Protein AF-A0A0G1IYE6-F1 (afdb_monomer_lite)

pLDDT: mean 81.84, std 14.16, range [38.88, 94.56]

Secondary structure (DSSP, 8-state):
----EEEEETTTTEEEEE--SSSHHHHHHHHHHHHHHHHHHHHHHHHHHHHHHHHHHHHTT------

Radius of gyration: 20.87 Å; chains: 1; bounding box: 44×38×56 Å

Foldseek 3Di:
DPQKDWDADVVVRDIFIFDPDPHVVVSVVVRVVVVVVVVVVVVVVVVVVVVVVVVCVVVVVPPDDDD

Structure (mmCIF, N/CA/C/O backbone):
data_AF-A0A0G1IYE6-F1
#
_entry.id   AF-A0A0G1IYE6-F1
#
loop_
_atom_site.group_PDB
_atom_site.id
_atom_site.type_symbol
_atom_site.label_atom_id
_atom_site.label_alt_id
_atom_site.label_comp_id
_atom_site.label_asym_id
_atom_site.label_entity_id
_atom_site.label_seq_id
_atom_site.pdbx_PDB_ins_code
_atom_site.Cartn_x
_atom_site.Cartn_y
_atom_site.Cartn_z
_atom_site.occupancy
_atom_site.B_iso_or_equiv
_atom_site.auth_seq_id
_atom_site.auth_comp_id
_atom_site.auth_asym_id
_atom_site.auth_atom_id
_atom_site.pdbx_PDB_model_num
ATOM 1 N N . THR A 1 1 ? 4.024 -8.440 -24.114 1.00 57.31 1 THR A N 1
ATOM 2 C CA . THR A 1 1 ? 4.650 -7.543 -23.118 1.00 57.31 1 THR A CA 1
ATOM 3 C C . THR A 1 1 ? 3.867 -7.630 -21.823 1.00 57.31 1 THR A C 1
ATOM 5 O O . THR A 1 1 ? 2.741 -7.161 -21.796 1.00 57.31 1 THR A O 1
ATOM 8 N N . TYR A 1 2 ? 4.402 -8.284 -20.787 1.00 65.19 2 TYR A N 1
ATOM 9 C CA . TYR A 1 2 ? 3.692 -8.571 -19.525 1.00 65.19 2 TYR A CA 1
ATOM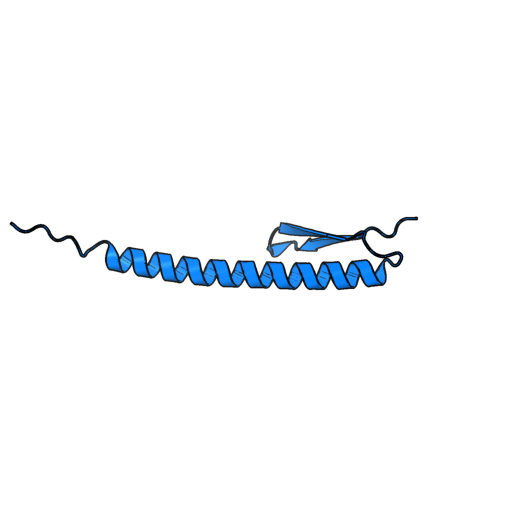 10 C C . TYR A 1 2 ? 4.353 -7.857 -18.329 1.00 65.19 2 TYR A C 1
ATOM 12 O O . TYR A 1 2 ? 4.809 -8.496 -17.381 1.00 65.19 2 TYR A O 1
ATOM 20 N N . SER A 1 3 ? 4.483 -6.527 -18.390 1.00 78.19 3 SER A N 1
ATOM 21 C CA . SER A 1 3 ? 5.184 -5.752 -17.352 1.00 78.19 3 SER A CA 1
ATOM 22 C C . SER A 1 3 ? 4.314 -5.364 -16.150 1.00 78.19 3 SER A C 1
ATOM 24 O O . SER A 1 3 ? 4.863 -4.933 -15.136 1.00 78.19 3 SER A O 1
ATOM 26 N N . ALA A 1 4 ? 2.989 -5.528 -16.227 1.00 86.12 4 ALA A N 1
ATOM 27 C CA . ALA A 1 4 ? 2.064 -5.164 -15.154 1.00 86.12 4 ALA A CA 1
ATOM 28 C C . ALA A 1 4 ? 2.252 -6.038 -13.900 1.00 86.12 4 ALA A C 1
ATOM 30 O O . ALA A 1 4 ? 2.361 -7.261 -13.992 1.00 86.12 4 ALA A O 1
ATOM 31 N N . ILE A 1 5 ? 2.257 -5.406 -12.724 1.00 88.00 5 ILE A N 1
ATOM 32 C CA . ILE A 1 5 ? 2.384 -6.067 -11.420 1.00 88.00 5 ILE A CA 1
ATOM 33 C C . ILE A 1 5 ? 1.231 -5.668 -10.514 1.00 88.00 5 ILE A C 1
ATOM 35 O O . ILE A 1 5 ? 0.874 -4.496 -10.408 1.00 88.00 5 ILE A O 1
ATOM 39 N N . ARG A 1 6 ? 0.704 -6.660 -9.797 1.00 91.38 6 ARG A N 1
ATOM 40 C CA . ARG A 1 6 ? -0.264 -6.491 -8.716 1.00 91.38 6 ARG A CA 1
ATOM 41 C C . ARG A 1 6 ? 0.356 -6.964 -7.407 1.00 91.38 6 ARG A C 1
ATOM 43 O O . ARG A 1 6 ? 0.850 -8.085 -7.323 1.00 91.38 6 ARG A O 1
ATOM 50 N N . VAL A 1 7 ? 0.297 -6.121 -6.384 1.00 91.69 7 VAL A N 1
ATOM 51 C CA . VAL A 1 7 ? 0.734 -6.427 -5.019 1.00 91.69 7 VAL A CA 1
ATOM 52 C C . VAL A 1 7 ? -0.471 -6.324 -4.092 1.00 91.69 7 VAL A C 1
ATOM 54 O O . VAL A 1 7 ? -1.224 -5.353 -4.153 1.00 91.69 7 VAL A O 1
ATOM 57 N N . VAL A 1 8 ? -0.654 -7.327 -3.235 1.00 93.69 8 VAL A N 1
ATOM 58 C CA . VAL A 1 8 ? -1.728 -7.369 -2.236 1.00 93.69 8 VAL A CA 1
ATOM 59 C C . VAL A 1 8 ? -1.107 -7.472 -0.852 1.00 93.69 8 VAL A C 1
ATOM 61 O O . VAL A 1 8 ? -0.294 -8.356 -0.591 1.00 93.69 8 VAL A O 1
ATOM 64 N N . HIS A 1 9 ? -1.500 -6.573 0.041 1.00 93.56 9 HIS A N 1
ATOM 65 C CA . HIS A 1 9 ? -1.155 -6.644 1.450 1.00 93.56 9 HIS A CA 1
ATOM 66 C C . HIS A 1 9 ? -2.248 -7.397 2.202 1.00 93.56 9 HIS A C 1
ATOM 68 O O . HIS A 1 9 ? -3.313 -6.847 2.474 1.00 93.56 9 HIS A O 1
ATOM 74 N N . ILE A 1 10 ? -1.971 -8.655 2.538 1.00 92.62 10 ILE A N 1
ATOM 75 C CA . ILE A 1 10 ? -2.914 -9.570 3.197 1.00 92.62 10 ILE A CA 1
ATOM 76 C C . ILE A 1 10 ? -3.481 -8.990 4.511 1.00 92.62 10 ILE A C 1
ATOM 78 O O . ILE A 1 10 ? -4.700 -9.000 4.660 1.00 92.62 10 ILE A O 1
ATOM 82 N N . PRO A 1 11 ? -2.674 -8.407 5.426 1.00 89.69 11 PRO A N 1
ATOM 83 C CA . PRO A 1 11 ? -3.187 -7.939 6.719 1.00 89.69 11 PRO A CA 1
ATOM 84 C C . PRO A 1 11 ? -4.193 -6.788 6.626 1.00 89.69 11 PRO A C 1
ATOM 86 O O . PRO A 1 11 ? -5.071 -6.668 7.472 1.00 89.69 11 PRO A O 1
ATOM 89 N N . SER A 1 12 ? -4.043 -5.904 5.634 1.00 89.81 12 SER A N 1
ATOM 90 C CA . SER A 1 12 ? -4.911 -4.726 5.478 1.00 89.81 12 SER A CA 1
ATOM 91 C C . SER A 1 12 ? -5.889 -4.833 4.308 1.00 89.81 12 SER A C 1
ATOM 93 O O . SER A 1 12 ? -6.693 -3.926 4.113 1.00 89.81 12 SER A O 1
ATOM 95 N N . GLY A 1 13 ? -5.791 -5.887 3.493 1.00 91.50 13 GLY A N 1
ATOM 96 C CA . GLY A 1 13 ? -6.559 -6.052 2.257 1.00 91.50 13 GLY A CA 1
ATOM 97 C C . GLY A 1 13 ? -6.197 -5.065 1.137 1.00 91.50 13 GLY A C 1
ATOM 98 O O . GLY A 1 13 ? -6.848 -5.055 0.092 1.00 91.50 13 GLY A O 1
ATOM 99 N N . LEU A 1 14 ? -5.172 -4.220 1.311 1.00 92.44 14 LEU A N 1
ATOM 100 C CA . LEU A 1 14 ? -4.823 -3.203 0.319 1.00 92.44 14 LEU A CA 1
ATOM 101 C C . LEU A 1 14 ? -4.219 -3.840 -0.931 1.00 92.44 14 LEU A C 1
ATOM 103 O O . LEU A 1 14 ? -3.218 -4.549 -0.865 1.00 92.44 14 LEU A O 1
ATOM 107 N N . THR A 1 15 ? -4.796 -3.524 -2.087 1.00 93.56 15 THR A N 1
ATOM 108 C CA . THR A 1 15 ? -4.275 -3.929 -3.394 1.00 93.56 15 THR A CA 1
ATOM 109 C C . THR A 1 15 ? -3.704 -2.716 -4.127 1.00 93.56 15 THR A C 1
ATOM 111 O O . THR A 1 15 ? -4.342 -1.664 -4.194 1.00 93.56 15 THR A O 1
ATOM 114 N N . VAL A 1 16 ? -2.506 -2.867 -4.689 1.00 93.12 16 VAL A N 1
ATOM 115 C CA . VAL A 1 16 ? -1.836 -1.871 -5.533 1.00 93.12 16 VAL A CA 1
ATOM 116 C C . VAL A 1 16 ? -1.458 -2.529 -6.856 1.00 93.12 16 VAL A C 1
ATOM 118 O O . VAL A 1 1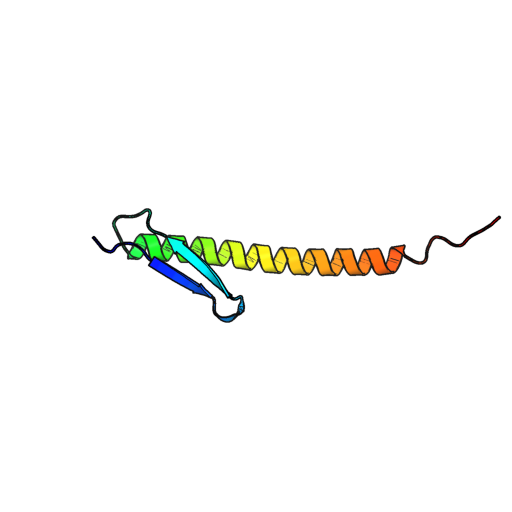6 ? -0.974 -3.659 -6.876 1.00 93.12 16 VAL A O 1
ATOM 121 N N . ILE A 1 17 ? -1.700 -1.829 -7.962 1.00 91.44 17 ILE A N 1
ATOM 122 C CA . ILE A 1 17 ? -1.397 -2.290 -9.318 1.00 91.44 17 ILE A CA 1
ATOM 123 C C . ILE A 1 17 ? -0.522 -1.225 -9.980 1.00 91.44 17 ILE A C 1
ATOM 125 O O . ILE A 1 17 ? -0.849 -0.043 -9.900 1.00 91.44 17 ILE A O 1
ATOM 129 N N . CYS A 1 18 ? 0.574 -1.639 -10.616 1.00 89.81 18 CYS A N 1
ATOM 130 C CA . CYS A 1 18 ? 1.470 -0.766 -11.374 1.00 89.81 18 CYS A CA 1
ATOM 131 C C . CYS A 1 18 ? 1.756 -1.372 -12.755 1.00 89.81 18 CYS A C 1
ATOM 133 O O . CYS A 1 18 ? 2.162 -2.533 -12.849 1.00 89.81 18 CYS A O 1
ATOM 135 N N . GLN A 1 19 ? 1.567 -0.578 -13.812 1.00 87.38 19 GLN A N 1
ATOM 136 C CA . GLN A 1 19 ? 1.809 -0.959 -15.213 1.00 87.38 19 GLN A CA 1
ATOM 137 C C . GLN A 1 19 ? 2.660 0.076 -15.976 1.00 87.38 19 GLN A C 1
ATOM 139 O O . GLN A 1 19 ? 2.952 -0.113 -17.152 1.00 87.38 19 GLN A O 1
ATOM 144 N N . ASP A 1 20 ? 3.097 1.146 -15.313 1.00 78.94 20 ASP A N 1
ATOM 145 C CA . ASP A 1 20 ? 3.680 2.313 -15.985 1.00 78.94 20 ASP A CA 1
ATOM 146 C C . ASP A 1 20 ? 5.018 2.017 -16.674 1.00 78.94 20 ASP A C 1
ATOM 148 O O . ASP A 1 20 ? 5.325 2.591 -17.716 1.00 78.94 20 ASP A O 1
ATOM 152 N N . GLU A 1 21 ? 5.827 1.118 -16.110 1.00 82.88 21 GLU A N 1
ATOM 153 C CA . GLU A 1 21 ? 7.182 0.866 -16.596 1.00 82.88 21 GLU A CA 1
ATOM 154 C C . GLU A 1 21 ? 7.273 -0.350 -17.520 1.00 82.88 21 GLU A C 1
ATOM 156 O O . GLU A 1 21 ? 6.519 -1.330 -17.423 1.00 82.88 21 GLU A O 1
ATOM 161 N N . ARG A 1 22 ? 8.291 -0.323 -18.390 1.00 80.81 22 ARG A N 1
ATOM 162 C CA . ARG A 1 22 ? 8.651 -1.458 -19.256 1.00 80.81 22 ARG A CA 1
ATOM 163 C C . ARG A 1 22 ? 9.199 -2.644 -18.456 1.00 80.81 22 ARG A C 1
ATOM 165 O O . ARG A 1 22 ? 9.067 -3.782 -18.901 1.00 80.81 22 ARG A O 1
ATOM 172 N N . SER A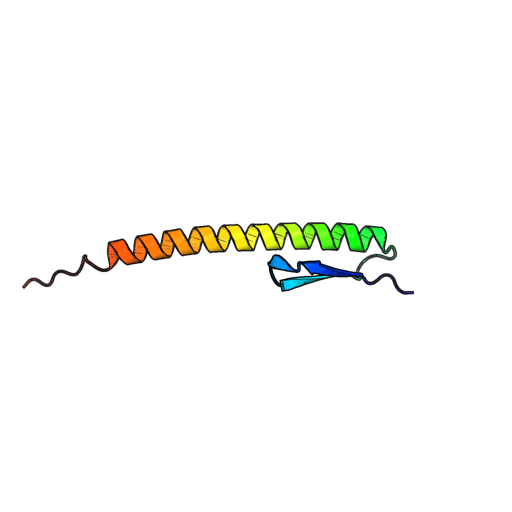 1 23 ? 9.794 -2.393 -17.286 1.00 86.50 23 SER A N 1
ATOM 173 C CA . SER A 1 23 ? 10.388 -3.423 -16.429 1.00 86.50 23 SER A CA 1
ATOM 174 C C . SER A 1 23 ? 9.490 -3.796 -15.252 1.00 86.50 23 SER A C 1
ATOM 176 O O . SER A 1 23 ? 9.055 -2.942 -14.478 1.00 86.50 23 SER A O 1
ATOM 178 N N . GLN A 1 24 ? 9.312 -5.104 -15.041 1.00 84.31 24 GLN A N 1
ATOM 179 C CA . GLN A 1 24 ? 8.665 -5.639 -13.842 1.00 84.31 24 GLN A CA 1
ATOM 180 C C . GLN A 1 24 ? 9.363 -5.180 -12.551 1.00 84.31 24 GLN A C 1
ATOM 182 O O . GLN A 1 24 ? 8.699 -4.856 -11.573 1.00 84.31 24 GLN A O 1
ATOM 187 N N . LYS A 1 25 ? 10.698 -5.090 -12.516 1.00 89.75 25 LYS A N 1
ATOM 188 C CA . LYS A 1 25 ? 11.401 -4.700 -11.282 1.00 89.75 25 LYS A CA 1
ATOM 189 C C . LYS A 1 25 ? 11.028 -3.281 -10.839 1.00 89.75 25 LYS A C 1
ATOM 191 O O . LYS A 1 25 ? 10.719 -3.068 -9.670 1.00 89.75 25 LYS A O 1
ATOM 196 N N . GLN A 1 26 ? 10.967 -2.349 -11.788 1.00 88.94 26 GLN A N 1
ATOM 197 C CA . GLN A 1 26 ? 10.585 -0.962 -11.517 1.00 88.94 26 GLN A CA 1
ATOM 198 C C . GLN A 1 26 ? 9.114 -0.857 -11.092 1.00 88.94 26 GLN A C 1
ATOM 200 O O . GLN A 1 26 ? 8.800 -0.176 -10.116 1.00 88.94 26 GLN A O 1
ATOM 205 N N . ASN A 1 27 ? 8.217 -1.600 -11.751 1.00 89.81 27 ASN A N 1
ATOM 206 C CA . ASN A 1 27 ? 6.809 -1.664 -11.347 1.00 89.81 27 ASN A CA 1
ATOM 207 C C . ASN A 1 27 ? 6.641 -2.246 -9.934 1.00 89.81 27 ASN A C 1
ATOM 209 O O . ASN A 1 27 ? 5.802 -1.766 -9.173 1.00 89.81 27 ASN A O 1
ATOM 213 N N . LYS A 1 28 ? 7.468 -3.224 -9.538 1.00 89.38 28 LYS A N 1
ATOM 214 C CA . LYS A 1 28 ? 7.472 -3.780 -8.176 1.00 89.38 28 LYS A CA 1
ATOM 215 C C . LYS A 1 28 ? 7.919 -2.747 -7.143 1.00 89.38 28 LYS A C 1
ATOM 217 O O . LYS A 1 28 ? 7.263 -2.601 -6.116 1.00 89.38 28 LYS A O 1
ATOM 222 N N . GLU A 1 29 ? 9.011 -2.034 -7.402 1.00 92.50 29 GLU A N 1
ATOM 223 C CA . GLU A 1 29 ? 9.539 -1.010 -6.491 1.00 92.50 29 GLU A CA 1
ATOM 224 C C . GLU A 1 29 ? 8.532 0.130 -6.282 1.00 92.50 29 GLU A C 1
ATOM 226 O O . GLU A 1 29 ? 8.237 0.485 -5.137 1.00 92.50 29 GLU A O 1
ATOM 231 N N . LYS A 1 30 ? 7.913 0.625 -7.364 1.00 91.81 30 LYS A N 1
ATOM 232 C CA . LYS A 1 30 ? 6.839 1.627 -7.285 1.00 91.81 30 LYS A CA 1
ATOM 233 C C . LYS A 1 30 ? 5.617 1.106 -6.530 1.00 91.81 30 LYS A C 1
ATOM 235 O O . LYS A 1 30 ? 5.132 1.784 -5.625 1.00 91.81 30 LYS A O 1
ATOM 240 N N . ALA A 1 31 ? 5.150 -0.106 -6.840 1.00 92.50 31 ALA A N 1
ATOM 241 C CA . ALA A 1 31 ? 4.000 -0.700 -6.159 1.00 92.50 31 ALA A CA 1
ATOM 242 C C . ALA A 1 31 ? 4.240 -0.830 -4.647 1.00 92.50 31 ALA A C 1
ATOM 244 O O . ALA A 1 31 ? 3.353 -0.519 -3.852 1.00 92.50 31 ALA A O 1
ATOM 245 N N . LEU A 1 32 ? 5.449 -1.230 -4.239 1.00 93.25 32 LEU A N 1
ATOM 246 C CA . LEU A 1 32 ? 5.834 -1.318 -2.829 1.00 93.25 32 LEU A CA 1
ATOM 247 C C . LEU A 1 32 ? 5.917 0.059 -2.158 1.00 93.25 32 LEU A C 1
ATOM 249 O O . LEU A 1 32 ? 5.454 0.202 -1.027 1.00 93.25 32 LEU A O 1
ATOM 253 N N . ALA A 1 33 ? 6.464 1.072 -2.834 1.00 93.81 33 ALA A N 1
ATOM 254 C CA . ALA A 1 33 ? 6.518 2.437 -2.309 1.00 93.81 33 ALA A CA 1
ATOM 255 C C . ALA A 1 33 ? 5.110 3.011 -2.071 1.00 93.81 33 ALA A C 1
ATOM 257 O O . ALA A 1 33 ? 4.817 3.521 -0.986 1.00 93.81 33 ALA A O 1
ATOM 258 N N . VAL A 1 34 ? 4.210 2.846 -3.046 1.00 93.19 34 VAL A N 1
ATOM 259 C CA . VAL A 1 34 ? 2.802 3.256 -2.935 1.00 93.19 34 VAL A CA 1
ATOM 260 C C . VAL A 1 34 ? 2.099 2.491 -1.816 1.00 93.19 34 VAL A C 1
ATOM 262 O O . VAL A 1 34 ? 1.386 3.092 -1.011 1.00 93.19 34 VAL A O 1
ATOM 265 N N . LEU A 1 35 ? 2.318 1.177 -1.719 1.00 94.19 35 LEU A N 1
ATOM 266 C CA . LEU A 1 35 ? 1.720 0.352 -0.673 1.00 94.19 35 LEU A CA 1
ATOM 267 C C . LEU A 1 35 ? 2.146 0.809 0.729 1.00 94.19 35 LEU A C 1
ATOM 269 O O . LEU A 1 35 ? 1.289 0.959 1.599 1.00 94.19 35 LEU A O 1
ATOM 273 N N . ARG A 1 36 ? 3.440 1.091 0.939 1.00 93.94 36 ARG A N 1
ATOM 274 C CA . ARG A 1 36 ? 3.959 1.624 2.213 1.00 93.94 36 ARG A CA 1
ATOM 275 C C . ARG A 1 36 ? 3.318 2.962 2.572 1.00 93.94 36 ARG A C 1
ATOM 277 O O . ARG A 1 36 ? 2.870 3.130 3.701 1.00 93.94 36 ARG A O 1
ATOM 284 N N . SER A 1 37 ? 3.233 3.888 1.616 1.00 94.56 37 SER A N 1
ATOM 285 C CA . SER A 1 37 ? 2.602 5.196 1.835 1.00 94.56 37 SER A CA 1
ATOM 286 C C . SER A 1 37 ? 1.126 5.059 2.234 1.00 94.56 37 SER A C 1
ATOM 288 O O . SER A 1 37 ? 0.681 5.690 3.193 1.00 94.56 37 SER A O 1
ATOM 290 N N . ARG A 1 38 ? 0.379 4.166 1.569 1.00 93.06 38 ARG A N 1
ATOM 291 C CA . ARG A 1 38 ? -1.024 3.883 1.912 1.00 93.06 38 ARG A CA 1
ATOM 292 C C . ARG A 1 38 ? -1.178 3.262 3.297 1.00 93.06 38 ARG A C 1
ATOM 294 O O . ARG A 1 38 ? -2.075 3.665 4.029 1.00 93.06 38 ARG A O 1
ATOM 301 N N . LEU A 1 39 ? -0.319 2.308 3.660 1.00 92.75 39 LEU A N 1
ATOM 302 C CA . LEU A 1 39 ? -0.327 1.701 4.995 1.00 92.75 39 LEU A CA 1
ATOM 303 C C . LEU A 1 39 ? -0.082 2.745 6.082 1.00 92.75 39 LEU A C 1
ATOM 305 O O . LEU A 1 39 ? -0.844 2.815 7.043 1.00 92.75 39 LEU A O 1
ATOM 309 N N . PHE A 1 40 ? 0.915 3.603 5.877 1.00 93.38 40 PHE A N 1
ATOM 310 C CA . PHE A 1 40 ? 1.222 4.689 6.799 1.00 93.38 40 PHE A CA 1
ATOM 311 C C . PHE A 1 40 ? 0.049 5.666 6.947 1.00 93.38 40 PHE A C 1
ATOM 313 O O . PHE A 1 40 ? -0.349 6.001 8.061 1.00 93.38 40 PHE A O 1
ATOM 320 N N . ALA A 1 41 ? -0.562 6.088 5.836 1.00 92.12 41 ALA A N 1
ATOM 321 C CA . ALA A 1 41 ? -1.734 6.959 5.872 1.00 92.12 41 ALA A CA 1
ATOM 322 C C . ALA A 1 41 ? -2.915 6.317 6.625 1.00 92.12 41 ALA A C 1
ATOM 324 O O . ALA A 1 41 ? -3.631 7.001 7.355 1.00 92.12 41 ALA A O 1
ATOM 325 N N . LEU A 1 42 ? -3.104 5.003 6.480 1.00 91.25 42 LEU A N 1
ATOM 326 C CA . LEU A 1 42 ? -4.167 4.253 7.148 1.00 91.25 42 LEU A CA 1
ATOM 327 C C . LEU A 1 42 ? -3.957 4.213 8.668 1.00 91.25 42 LEU A C 1
ATOM 329 O O . LEU A 1 42 ? -4.896 4.469 9.420 1.00 91.25 42 LEU A O 1
ATOM 333 N N . GLU A 1 43 ? -2.731 3.962 9.121 1.00 89.75 43 GLU A N 1
ATOM 334 C CA . GLU A 1 43 ? -2.374 3.991 10.544 1.00 89.75 43 GLU A CA 1
ATOM 335 C C . GLU A 1 43 ? -2.529 5.396 11.147 1.00 89.75 43 GLU A C 1
ATOM 337 O O . GLU A 1 43 ? -3.150 5.567 12.198 1.00 89.75 43 GLU A O 1
ATOM 342 N N . GLN A 1 44 ? -2.058 6.424 10.439 1.00 92.50 44 GLN A N 1
ATOM 343 C CA . GLN A 1 44 ? -2.196 7.816 10.871 1.00 92.50 44 GLN A CA 1
ATOM 344 C C . GLN A 1 44 ? -3.663 8.249 10.966 1.00 92.50 44 GLN A C 1
ATOM 346 O O . GLN A 1 44 ? -4.045 8.936 11.918 1.00 92.50 44 GLN A O 1
ATOM 351 N N . ASN A 1 45 ? -4.501 7.825 10.017 1.00 89.75 45 ASN A N 1
ATOM 352 C CA . ASN A 1 45 ? -5.937 8.081 10.057 1.00 89.75 45 ASN A CA 1
ATOM 353 C C . ASN A 1 45 ? -6.615 7.364 11.226 1.00 89.75 45 ASN A C 1
ATOM 355 O O . ASN A 1 45 ? -7.424 7.993 11.904 1.00 89.75 45 ASN A O 1
ATOM 359 N N . LYS A 1 46 ? -6.258 6.104 11.514 1.00 88.69 46 LYS A N 1
ATOM 360 C CA . LYS A 1 46 ? -6.763 5.388 12.699 1.00 88.69 46 LYS A CA 1
ATOM 361 C C . LYS A 1 46 ? -6.418 6.131 13.987 1.00 88.69 46 LYS A C 1
ATOM 363 O O . LYS A 1 46 ? -7.313 6.472 14.752 1.00 88.69 46 LYS A O 1
ATOM 368 N N . ARG A 1 47 ? -5.149 6.507 14.164 1.00 88.25 47 ARG A N 1
ATOM 369 C CA . ARG A 1 47 ? -4.690 7.247 15.349 1.00 88.25 47 ARG A CA 1
ATOM 370 C C . ARG A 1 47 ? -5.369 8.612 15.497 1.00 88.25 47 ARG A C 1
ATOM 372 O O . ARG A 1 47 ? -5.624 9.066 16.612 1.00 88.25 47 ARG A O 1
ATOM 379 N N . ARG A 1 48 ? -5.649 9.296 14.382 1.00 88.56 48 ARG A N 1
ATOM 380 C CA . ARG A 1 48 ? -6.408 10.556 14.384 1.00 88.56 48 ARG A CA 1
ATOM 381 C C . ARG A 1 48 ? -7.865 10.324 14.782 1.00 88.56 48 ARG A C 1
ATOM 383 O O . ARG A 1 48 ? -8.345 11.024 15.664 1.00 88.56 48 ARG A O 1
ATOM 390 N N . GLN A 1 49 ? -8.531 9.334 14.189 1.00 86.25 49 GLN A N 1
ATOM 391 C CA . GLN A 1 49 ? -9.917 8.989 14.515 1.00 86.25 49 GLN A CA 1
ATOM 392 C C . GLN A 1 49 ? -10.075 8.575 15.979 1.00 86.25 49 GLN A C 1
ATOM 394 O O . GLN A 1 49 ? -11.004 9.034 16.633 1.00 86.25 49 GLN A O 1
ATOM 399 N N . GLU A 1 50 ? -9.147 7.788 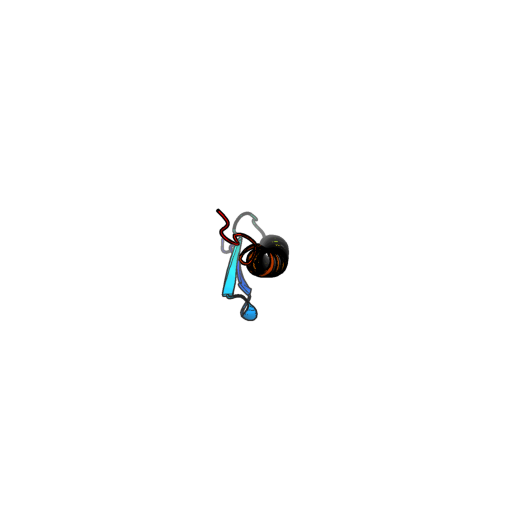16.525 1.00 83.94 50 GLU A N 1
ATOM 400 C CA . GLU A 1 50 ? -9.137 7.420 17.945 1.00 83.94 50 GLU A CA 1
ATOM 401 C C . GLU A 1 50 ? -9.079 8.664 18.840 1.00 83.94 50 GLU A C 1
ATOM 403 O O . GLU A 1 50 ? -9.899 8.819 19.744 1.00 83.94 50 GLU A O 1
ATOM 408 N N . ARG A 1 51 ? -8.183 9.613 18.542 1.00 80.81 51 ARG A N 1
ATOM 409 C CA . ARG A 1 51 ? -8.074 10.882 19.283 1.00 80.81 51 ARG A CA 1
ATOM 410 C C . ARG A 1 51 ? -9.313 11.760 19.143 1.00 80.81 51 ARG A C 1
ATOM 412 O O . ARG A 1 51 ? -9.770 12.319 20.138 1.00 80.81 51 ARG A O 1
ATOM 419 N N . ASP A 1 52 ? -9.853 11.882 17.936 1.00 77.69 52 ASP A N 1
ATOM 420 C CA . ASP A 1 52 ? -11.051 12.683 17.685 1.00 77.69 52 ASP A CA 1
ATOM 421 C C . ASP A 1 52 ? -12.279 12.056 18.360 1.00 77.69 52 ASP A C 1
ATOM 423 O O . ASP A 1 52 ? -13.102 12.778 18.922 1.00 77.69 52 ASP A O 1
ATOM 427 N N . SER A 1 53 ? -12.381 10.724 18.381 1.00 73.81 53 SER A N 1
ATOM 428 C CA . SER A 1 53 ? -13.437 10.005 19.100 1.00 73.81 53 SER A CA 1
ATOM 429 C C . SER A 1 53 ? -13.317 10.174 20.617 1.00 73.81 53 SER A C 1
ATOM 431 O O . SER A 1 53 ? -14.314 10.485 21.268 1.00 73.81 53 SER A O 1
ATOM 433 N N . ALA A 1 54 ? -12.102 10.098 21.173 1.00 71.88 54 ALA A N 1
ATOM 434 C CA . ALA A 1 54 ? -11.845 10.351 22.589 1.00 71.88 54 ALA A CA 1
ATOM 435 C C . ALA A 1 54 ? -12.196 11.795 22.981 1.00 71.88 54 ALA A C 1
ATOM 437 O O . ALA A 1 54 ? -12.834 12.030 24.008 1.00 71.88 54 ALA A O 1
ATOM 438 N N . ARG A 1 55 ? -11.853 12.770 22.127 1.00 64.81 55 ARG A N 1
ATOM 439 C CA . ARG A 1 55 ? -12.207 14.179 22.332 1.00 64.81 55 ARG A CA 1
ATOM 440 C C . ARG A 1 55 ? -13.719 14.407 22.233 1.00 64.81 55 ARG A C 1
ATOM 442 O O . ARG A 1 55 ? -14.266 15.116 23.067 1.00 64.81 55 ARG A O 1
ATOM 449 N N . ARG A 1 56 ? -14.416 13.801 21.265 1.00 60.44 56 ARG A N 1
ATOM 450 C CA . ARG A 1 56 ? -15.888 13.888 21.167 1.00 60.44 56 ARG A CA 1
ATOM 451 C C . ARG A 1 56 ? -16.581 13.273 22.385 1.00 60.44 56 ARG A C 1
ATOM 453 O O . ARG A 1 56 ? -17.538 13.860 22.876 1.00 60.44 56 ARG A O 1
ATOM 460 N N . GLY A 1 57 ? -16.062 12.162 22.913 1.00 59.38 57 GLY A N 1
ATOM 461 C CA . GLY A 1 57 ? -16.540 11.563 24.164 1.00 59.38 57 GLY A CA 1
ATOM 462 C C . GLY A 1 57 ? -16.352 12.467 25.389 1.00 59.38 57 GLY A C 1
ATOM 463 O O . GLY A 1 57 ? -17.198 12.468 26.275 1.00 59.38 57 GLY A O 1
ATOM 464 N N . GLN A 1 58 ? -15.293 13.285 25.423 1.00 57.88 58 GLN A N 1
ATOM 465 C CA . GLN A 1 58 ? -15.085 14.290 26.476 1.00 57.88 58 GLN A CA 1
ATOM 466 C C . GLN A 1 58 ? -15.924 1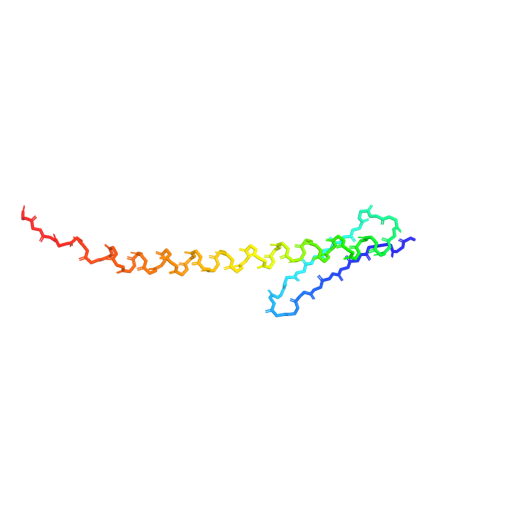5.566 26.296 1.00 57.88 58 GLN A C 1
ATOM 468 O O . GLN A 1 58 ? -16.266 16.202 27.288 1.00 57.88 58 GLN A O 1
ATOM 473 N N . ILE A 1 59 ? -16.268 15.948 25.062 1.00 59.09 59 ILE A N 1
ATOM 474 C CA . ILE A 1 59 ? -17.038 17.174 24.769 1.00 59.09 59 ILE A CA 1
ATOM 475 C C . ILE A 1 59 ? -18.564 16.935 24.859 1.00 59.09 59 ILE A C 1
ATOM 477 O O . ILE A 1 59 ? -19.320 17.877 25.077 1.00 59.09 59 ILE A O 1
ATOM 481 N N . GLY A 1 60 ? -19.031 15.682 24.785 1.00 53.00 60 GLY A N 1
ATOM 482 C CA . GLY A 1 60 ? -20.455 15.307 24.837 1.00 53.00 60 GLY A CA 1
ATOM 483 C C . GLY A 1 60 ? -21.156 15.387 26.203 1.00 53.00 60 GLY A C 1
ATOM 484 O O . GLY A 1 60 ? -22.335 15.060 26.280 1.00 53.00 60 GLY A O 1
ATOM 485 N N . SER A 1 61 ? -20.483 15.834 27.267 1.00 55.31 61 SER A N 1
ATOM 486 C CA . SER A 1 61 ? -21.080 15.969 28.614 1.00 55.31 61 SER A CA 1
ATOM 487 C C . SER A 1 61 ? -21.146 17.424 29.106 1.00 55.31 61 SER A C 1
ATOM 489 O O . SER A 1 61 ? -21.285 17.662 30.306 1.00 55.31 61 SER A O 1
ATOM 491 N N . GLY A 1 62 ? -20.973 18.396 28.200 1.00 56.22 62 GLY A N 1
ATOM 492 C CA . GLY A 1 62 ? -20.851 19.823 28.523 1.00 56.22 62 GLY A CA 1
ATOM 493 C C . GLY A 1 62 ? -22.119 20.664 28.359 1.00 56.22 62 GLY A C 1
ATOM 494 O O . GLY A 1 62 ? -22.186 21.737 28.950 1.00 56.22 62 GLY A O 1
ATOM 495 N N . GLU A 1 63 ? -23.145 20.200 27.636 1.00 57.78 63 GLU A N 1
ATOM 496 C CA . GLU A 1 63 ? -24.444 20.890 27.612 1.00 57.78 63 GLU A CA 1
ATOM 497 C C . GLU A 1 63 ? -25.273 20.472 28.831 1.00 57.78 63 GLU A C 1
ATOM 499 O O . GLU A 1 63 ? -26.266 19.752 28.747 1.00 57.78 63 GLU A O 1
ATOM 504 N N . ARG A 1 64 ? -24.834 20.919 30.014 1.00 57.06 64 ARG A N 1
ATOM 505 C CA . ARG A 1 64 ? -25.760 21.081 31.132 1.00 57.06 64 ARG A CA 1
ATOM 506 C C . ARG A 1 64 ? -26.649 22.269 30.807 1.00 57.06 64 ARG A C 1
ATOM 508 O O . ARG A 1 64 ? -26.203 23.411 30.820 1.00 57.06 64 ARG A O 1
ATOM 515 N N . SER A 1 65 ? -27.906 21.946 30.539 1.00 65.56 65 SER 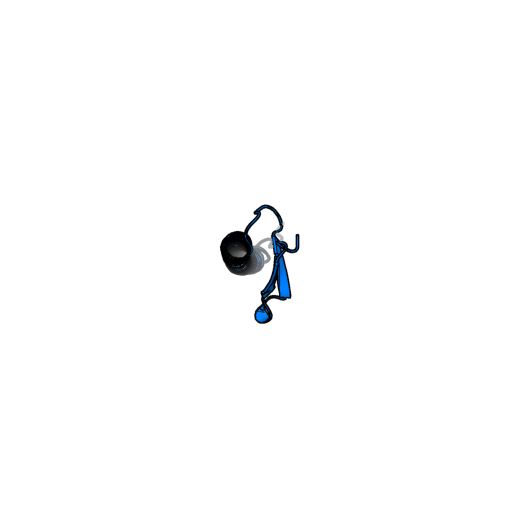A N 1
ATOM 516 C CA . SER A 1 65 ? -29.066 22.802 30.745 1.00 65.56 65 SER A CA 1
ATOM 517 C C . SER A 1 65 ? -28.892 23.729 31.952 1.00 65.56 65 SER A C 1
ATOM 519 O O . SER A 1 65 ? -28.553 23.237 33.028 1.00 65.56 65 SER A O 1
ATOM 521 N N . ALA A 1 66 ? -29.176 25.021 31.789 1.00 38.88 66 ALA A N 1
ATOM 522 C CA . ALA A 1 66 ? -29.711 25.924 32.819 1.00 38.88 66 ALA A CA 1
ATOM 523 C C . ALA A 1 66 ? -29.820 27.356 32.251 1.00 38.88 66 ALA A C 1
ATOM 525 O O . ALA A 1 66 ? -28.967 27.738 31.450 1.00 38.88 66 ALA A O 1
ATOM 526 N N . PRO A 1 67 ? -30.692 28.202 32.819 1.00 55.91 67 PRO A N 1
ATOM 527 C CA . PRO A 1 67 ? -32.154 28.149 32.855 1.00 55.91 67 PRO A CA 1
ATOM 528 C C . PRO A 1 67 ? -32.811 29.211 31.948 1.00 55.91 67 PRO A C 1
ATOM 530 O O . PRO A 1 67 ? -32.099 30.111 31.449 1.00 55.91 67 PRO A O 1
#

Sequence (67 aa):
TYSAIRVVHIPSGLTVICQDERSQKQNKEKALAVLRSRLFALEQNKRRQERDSARRGQIGSGERSAP